Protein AF-A0A662GTK0-F1 (afdb_monomer_lite)

Foldseek 3Di:
DCVVVVVVVLVVCCVVVVHPPPPVPPDDDDPPPDLLVLLLVLLLVLLVLLLQLLVLLVCCVVPNVVSSLVSNLVSLVNQLVLLPCDPPHSVVSNCVQFVPSSVVSNVVSVVSNVCSVVVPDRSVVSNVRSVVSVVVSVVQVCCCVPVVDGPSSCVRHNPDD

Radius of gyration: 17.19 Å; chains: 1; bounding box: 52×34×40 Å

Sequence (161 aa):
SIWPQGVLSLIITGFLFSSPFASPSRVLYGVGVPSREKARFVFAKFLCQLFAASIFALLYIFGFPVIGDAGLLAILMIATFSLIPVSPLAGKILLKKSKIGWLIAFSLAFLLYFLAFTRIVPMLIFVALGFLAALTLISEIVLSTVFKFSLLRTLLFGMSS

Structure (mmCIF, N/CA/C/O backbone):
data_AF-A0A662GTK0-F1
#
_entry.id   AF-A0A662GTK0-F1
#
loop_
_atom_site.group_PDB
_atom_site.id
_atom_site.type_symbol
_atom_site.label_atom_id
_atom_site.label_alt_id
_atom_site.label_comp_id
_atom_site.label_asym_id
_atom_site.label_entity_id
_atom_site.label_seq_id
_atom_site.pdbx_PDB_ins_code
_atom_site.Cartn_x
_atom_site.Cartn_y
_atom_site.Cartn_z
_atom_site.occupancy
_atom_site.B_iso_or_equiv
_atom_site.auth_seq_id
_atom_site.auth_comp_id
_atom_site.auth_asym_id
_atom_site.auth_atom_id
_atom_site.pdbx_PDB_model_num
ATOM 1 N N . SER A 1 1 ? 25.906 13.116 -11.409 1.00 49.28 1 SER A N 1
ATOM 2 C CA . SER A 1 1 ? 24.801 12.379 -10.761 1.00 49.28 1 SER A CA 1
ATOM 3 C C . SER A 1 1 ? 24.024 13.347 -9.878 1.00 49.28 1 SER A C 1
ATOM 5 O O . SER A 1 1 ? 24.568 13.861 -8.916 1.00 49.28 1 SER A O 1
ATOM 7 N N . ILE A 1 2 ? 22.772 13.655 -10.234 1.00 53.19 2 ILE A N 1
ATOM 8 C CA . ILE A 1 2 ? 21.924 14.678 -9.568 1.00 53.19 2 ILE A CA 1
ATOM 9 C C . ILE A 1 2 ? 21.370 14.181 -8.208 1.00 53.19 2 ILE A C 1
ATOM 11 O O . ILE A 1 2 ? 20.879 14.940 -7.379 1.00 53.19 2 ILE A O 1
ATOM 15 N N . TRP A 1 3 ? 21.503 12.880 -7.950 1.00 59.53 3 TRP A N 1
ATOM 16 C CA . TRP A 1 3 ? 20.927 12.159 -6.816 1.00 59.53 3 TRP A CA 1
ATOM 17 C C . TRP A 1 3 ? 21.338 12.670 -5.418 1.00 59.53 3 TRP A C 1
ATOM 19 O O . TRP A 1 3 ? 20.450 12.871 -4.590 1.00 59.53 3 TRP A O 1
ATOM 29 N N . PRO A 1 4 ? 22.627 12.957 -5.128 1.00 74.88 4 PRO A N 1
ATOM 30 C CA . PRO A 1 4 ? 23.036 13.421 -3.799 1.00 74.88 4 PRO A CA 1
ATOM 31 C C . PRO A 1 4 ? 22.460 14.801 -3.473 1.00 74.88 4 PRO A C 1
ATOM 33 O O . PRO A 1 4 ? 22.058 15.062 -2.344 1.00 74.88 4 PRO A O 1
ATOM 36 N N . GLN A 1 5 ? 22.374 15.669 -4.484 1.00 75.69 5 GLN A N 1
ATOM 37 C CA . GLN A 1 5 ? 21.853 17.028 -4.354 1.00 75.69 5 GLN A CA 1
ATOM 38 C C . GLN A 1 5 ? 20.334 17.024 -4.134 1.00 75.69 5 GLN A C 1
ATOM 40 O O . GLN A 1 5 ? 19.833 17.797 -3.320 1.00 75.69 5 GLN A O 1
ATOM 45 N N . GLY A 1 6 ? 19.611 16.105 -4.786 1.00 72.25 6 GLY A N 1
ATOM 46 C CA . GLY A 1 6 ? 18.178 15.897 -4.559 1.00 72.25 6 GLY A CA 1
ATOM 47 C C . GLY A 1 6 ? 17.864 15.383 -3.152 1.00 72.25 6 GLY A C 1
ATOM 48 O O . GLY A 1 6 ? 16.970 15.911 -2.495 1.00 72.25 6 GLY A O 1
ATOM 49 N N . VAL A 1 7 ? 18.636 14.411 -2.651 1.00 76.44 7 VAL A N 1
ATOM 50 C CA . VAL A 1 7 ? 18.490 13.899 -1.274 1.00 76.44 7 VAL A CA 1
ATOM 51 C C . VAL A 1 7 ? 18.783 14.994 -0.250 1.00 76.44 7 VAL A C 1
ATOM 53 O O . VAL A 1 7 ? 18.018 15.169 0.697 1.00 76.44 7 VAL A O 1
ATOM 56 N N . LEU A 1 8 ? 19.845 15.777 -0.461 1.00 78.50 8 LEU A N 1
ATOM 57 C CA . LEU A 1 8 ? 20.199 16.882 0.428 1.00 78.50 8 LEU A CA 1
ATOM 58 C C . LEU A 1 8 ? 19.106 17.960 0.449 1.00 78.50 8 LEU A C 1
ATOM 60 O O . LEU A 1 8 ? 18.689 18.399 1.519 1.00 78.50 8 LEU A O 1
ATOM 64 N N . SER A 1 9 ? 18.589 18.337 -0.724 1.00 75.00 9 SER A N 1
ATOM 65 C CA . SER A 1 9 ? 17.485 19.293 -0.845 1.00 75.00 9 SER A CA 1
ATOM 66 C C . SER A 1 9 ? 16.214 18.782 -0.163 1.00 75.00 9 SER A C 1
ATOM 68 O O . SER A 1 9 ? 15.550 19.556 0.524 1.00 75.00 9 SER A O 1
ATOM 70 N N . LEU A 1 10 ? 15.909 17.484 -0.262 1.00 72.50 10 LEU A N 1
ATOM 71 C CA . LEU A 1 10 ? 14.741 16.862 0.368 1.00 72.50 10 LEU A CA 1
ATOM 72 C C . LEU A 1 10 ? 14.857 16.804 1.897 1.00 72.50 10 LEU A C 1
ATOM 74 O O . LEU A 1 10 ? 13.874 17.049 2.593 1.00 72.50 10 LEU A O 1
ATOM 78 N N . ILE A 1 11 ? 16.052 16.542 2.434 1.00 75.94 11 ILE A N 1
ATOM 79 C CA . ILE A 1 11 ? 16.304 16.575 3.883 1.00 75.94 11 ILE A CA 1
ATOM 80 C C . ILE A 1 11 ? 16.157 18.007 4.407 1.00 75.94 11 ILE A C 1
ATOM 82 O O . ILE A 1 11 ? 15.442 18.239 5.383 1.00 75.94 11 ILE A O 1
ATOM 86 N N . ILE A 1 12 ? 16.792 18.971 3.733 1.00 74.50 12 ILE A N 1
ATOM 87 C CA . ILE A 1 12 ? 16.766 20.383 4.129 1.00 74.50 12 ILE A CA 1
ATOM 88 C C . ILE A 1 12 ? 15.337 20.931 4.060 1.00 74.50 12 ILE A C 1
ATOM 90 O O . ILE A 1 12 ? 14.864 21.522 5.027 1.00 74.50 12 ILE A O 1
ATOM 94 N N . THR A 1 13 ? 14.616 20.699 2.961 1.00 71.25 13 THR A N 1
ATOM 95 C CA . THR A 1 13 ? 13.230 21.177 2.821 1.00 71.25 13 THR A CA 1
ATOM 96 C C . THR A 1 13 ? 12.269 20.436 3.750 1.00 71.25 13 THR A C 1
ATOM 98 O O . THR A 1 13 ? 11.399 21.068 4.348 1.00 71.25 13 THR A O 1
ATOM 101 N N . GLY A 1 14 ? 12.456 19.131 3.966 1.00 66.38 14 GLY A N 1
ATOM 102 C CA . GLY A 1 14 ? 11.648 18.344 4.899 1.00 66.38 14 GLY A CA 1
ATOM 103 C C . GLY A 1 14 ? 11.726 18.842 6.347 1.00 66.38 14 GLY A C 1
ATOM 104 O O . GLY A 1 14 ? 10.698 18.898 7.029 1.00 66.38 14 GLY A O 1
ATOM 105 N N . PHE A 1 15 ? 12.915 19.254 6.802 1.00 69.81 15 PHE A N 1
ATOM 106 C CA . PHE A 1 15 ? 13.100 19.874 8.120 1.00 69.81 15 PHE A CA 1
ATOM 107 C C . PHE A 1 15 ? 12.589 21.319 8.163 1.00 69.81 15 PHE A C 1
ATOM 109 O O . PHE A 1 15 ? 11.877 21.682 9.099 1.00 69.81 15 PHE A O 1
ATOM 116 N N . LEU A 1 16 ? 12.907 22.130 7.149 1.00 68.56 16 LEU A N 1
ATOM 117 C CA . LEU A 1 16 ? 12.583 23.561 7.127 1.00 68.56 16 LEU A CA 1
ATOM 118 C C . LEU A 1 16 ? 11.069 23.828 7.096 1.00 68.56 16 LEU A C 1
ATOM 120 O O . LEU A 1 16 ? 10.593 24.753 7.748 1.00 68.56 16 LEU A O 1
ATOM 124 N N . PHE A 1 17 ? 10.296 22.988 6.401 1.00 60.22 17 PHE A N 1
ATOM 125 C CA . PHE A 1 17 ? 8.834 23.108 6.324 1.00 60.22 17 PHE A CA 1
ATOM 126 C C . PHE A 1 17 ? 8.079 22.326 7.415 1.00 60.22 17 PHE A C 1
ATOM 128 O O . PHE A 1 17 ? 6.858 22.193 7.328 1.00 60.22 17 PHE A O 1
ATOM 135 N N . SER A 1 18 ? 8.767 21.801 8.444 1.00 49.94 18 SER A N 1
ATOM 136 C CA . SER A 1 18 ? 8.154 21.023 9.545 1.00 49.94 18 SER A CA 1
ATOM 137 C C . SER A 1 18 ? 7.203 19.918 9.069 1.00 49.94 18 SER A C 1
ATOM 139 O O . SER A 1 18 ? 6.206 19.591 9.717 1.00 49.94 18 SER A O 1
ATOM 141 N N . SER A 1 19 ? 7.481 19.340 7.905 1.00 57.06 19 SER A N 1
ATOM 142 C CA . SER A 1 19 ? 6.605 18.344 7.317 1.00 57.06 19 SER A CA 1
ATOM 143 C C . SER A 1 19 ? 7.361 17.442 6.338 1.00 57.06 19 SER A C 1
ATOM 145 O O . SER A 1 19 ? 7.176 17.530 5.123 1.00 57.06 19 SER A O 1
ATOM 147 N N . PRO A 1 20 ? 8.111 16.462 6.860 1.00 47.81 20 PRO A N 1
ATOM 148 C CA . PRO A 1 20 ? 8.449 15.272 6.091 1.00 47.81 20 PRO A CA 1
ATOM 149 C C . PRO A 1 20 ? 7.241 14.316 5.968 1.00 47.81 20 PRO A C 1
ATOM 151 O O . PRO A 1 20 ? 7.293 13.344 5.222 1.00 47.81 20 PRO A O 1
ATOM 154 N N . PHE A 1 21 ? 6.142 14.582 6.698 1.00 49.25 21 PHE A N 1
ATOM 155 C CA . PHE A 1 21 ? 5.020 13.654 6.893 1.00 49.25 21 PHE A CA 1
ATOM 156 C C . PHE A 1 21 ? 3.616 14.278 6.821 1.00 49.25 21 PHE A C 1
ATOM 158 O O . PHE A 1 21 ? 2.646 13.584 7.149 1.00 49.25 21 PHE A O 1
ATOM 165 N N . ALA A 1 22 ? 3.432 15.528 6.371 1.00 43.44 22 ALA A N 1
ATOM 166 C CA . ALA A 1 22 ? 2.124 15.929 5.847 1.00 43.44 22 ALA A CA 1
ATOM 167 C C . ALA A 1 22 ? 1.943 15.224 4.509 1.00 43.44 22 ALA A C 1
ATOM 169 O O . ALA A 1 22 ? 2.071 15.793 3.431 1.00 43.44 22 ALA A O 1
ATOM 170 N N . SER A 1 23 ? 1.658 13.926 4.580 1.00 48.25 23 SER A N 1
ATOM 171 C CA . SER A 1 23 ? 1.043 13.282 3.450 1.00 48.25 23 SER A CA 1
ATOM 172 C C . SER A 1 23 ? -0.267 14.041 3.214 1.00 48.25 23 SER A C 1
ATOM 174 O O . SER A 1 23 ? -1.103 14.061 4.126 1.00 48.25 23 SER A O 1
ATOM 176 N N . PRO A 1 24 ? -0.491 14.636 2.026 1.00 46.91 24 PRO A N 1
ATOM 177 C CA . PRO A 1 24 ? -1.769 15.276 1.693 1.00 46.91 24 PRO A CA 1
ATOM 178 C C . PRO A 1 24 ? -2.942 14.287 1.803 1.00 46.91 24 PRO A C 1
ATOM 180 O O . PRO A 1 24 ? -4.105 14.659 1.820 1.00 46.91 24 PRO A O 1
ATOM 183 N N . SER A 1 25 ? -2.627 13.000 1.952 1.00 51.31 25 SER A N 1
ATOM 184 C CA . SER A 1 25 ? -3.551 11.910 2.198 1.00 51.31 25 SER A CA 1
ATOM 185 C C . SER A 1 25 ? -3.931 11.698 3.678 1.00 51.31 25 SER A C 1
ATOM 187 O O . SER A 1 25 ? -4.477 10.643 4.033 1.00 51.31 25 SER A O 1
ATOM 189 N N . ARG A 1 26 ? -3.635 12.644 4.583 1.00 60.03 26 ARG A N 1
ATOM 190 C CA . ARG A 1 26 ? -4.167 12.607 5.954 1.00 60.03 26 ARG A CA 1
ATOM 191 C C . ARG A 1 26 ? -5.682 12.796 5.890 1.00 60.03 26 ARG A C 1
ATOM 193 O O . ARG A 1 26 ? -6.169 13.895 5.667 1.00 60.03 26 ARG A O 1
ATOM 200 N N . VAL A 1 27 ? -6.423 11.717 6.132 1.00 63.31 27 VAL A N 1
ATOM 201 C CA . VAL A 1 27 ? -7.882 11.780 6.237 1.00 63.31 27 VAL A CA 1
ATOM 202 C C . VAL A 1 27 ? -8.227 12.557 7.507 1.00 63.31 27 VAL A C 1
ATOM 204 O O . VAL A 1 27 ? -8.015 12.075 8.624 1.00 63.31 27 VAL A O 1
ATOM 207 N N . LEU A 1 28 ? -8.698 13.789 7.331 1.00 68.31 28 LEU A N 1
ATOM 208 C CA . LEU A 1 28 ? -9.311 14.567 8.397 1.00 68.31 28 LEU A CA 1
ATOM 209 C C . LEU A 1 28 ? -10.725 14.032 8.594 1.00 68.31 28 LEU A C 1
ATOM 211 O O . LEU A 1 28 ? -11.518 13.962 7.662 1.00 68.31 28 LEU A O 1
ATOM 215 N N . TYR A 1 29 ? -11.020 13.607 9.815 1.00 69.00 29 TYR A N 1
ATOM 216 C CA . TYR A 1 29 ? -12.338 13.105 10.166 1.00 69.00 29 TYR A CA 1
ATOM 217 C C . TYR A 1 29 ? -13.132 14.211 10.847 1.00 69.00 29 TYR A C 1
ATOM 219 O O . TYR A 1 29 ? -12.587 14.900 11.710 1.00 69.00 29 TYR A O 1
ATOM 227 N N . GLY A 1 30 ? -14.422 14.311 10.525 1.00 68.94 30 GLY A N 1
ATOM 228 C CA . GLY A 1 30 ? -15.354 15.141 11.283 1.00 68.94 30 GLY A CA 1
ATOM 229 C C . GLY A 1 30 ? -15.384 14.768 12.771 1.00 68.94 30 GLY A C 1
ATOM 230 O O . GLY A 1 30 ? -15.032 13.647 13.176 1.00 68.94 30 GLY A O 1
ATOM 231 N N . VAL A 1 31 ? -15.799 15.724 13.601 1.00 70.62 31 VAL A N 1
ATOM 232 C CA . VAL A 1 31 ? -16.018 15.500 15.035 1.00 70.62 31 VAL A CA 1
ATOM 233 C C . VAL A 1 31 ? -17.097 14.422 15.204 1.00 70.62 31 VAL A C 1
ATOM 235 O O . VAL A 1 31 ? -18.097 14.426 14.497 1.00 70.62 31 VAL A O 1
ATOM 238 N N . GLY A 1 32 ? -16.872 13.454 16.098 1.00 72.56 32 GLY A N 1
ATOM 239 C CA . GLY A 1 32 ? -17.835 12.380 16.383 1.00 72.56 32 GLY A CA 1
ATOM 240 C C . GLY A 1 32 ? -17.744 11.124 15.503 1.00 72.56 32 GLY A C 1
ATOM 241 O O . GLY A 1 32 ? -18.403 10.137 15.818 1.00 72.56 32 GLY A O 1
ATOM 242 N N . VAL A 1 33 ? -16.898 11.085 14.459 1.00 77.50 33 VAL A N 1
ATOM 243 C CA . VAL A 1 33 ? -16.767 9.873 13.619 1.00 77.50 33 VAL A CA 1
ATOM 244 C C . VAL A 1 33 ? -16.276 8.675 14.456 1.00 77.50 33 VAL A C 1
ATOM 246 O O . VAL A 1 33 ? -15.211 8.772 15.091 1.00 77.50 33 VAL A O 1
ATOM 249 N N . PRO A 1 34 ? -16.975 7.520 14.429 1.00 83.56 34 PRO A N 1
ATOM 250 C CA . PRO A 1 34 ? -16.582 6.341 15.186 1.00 83.56 34 PRO A CA 1
ATOM 251 C C . PRO A 1 34 ? -15.187 5.851 14.796 1.00 83.56 34 PRO A C 1
ATOM 253 O O . PRO A 1 34 ? -14.845 5.697 13.625 1.00 83.56 34 PRO A O 1
ATOM 256 N N . SER A 1 35 ? -14.371 5.520 15.794 1.00 80.44 35 SER A N 1
ATOM 257 C CA . SER A 1 35 ? -12.994 5.048 15.581 1.00 80.44 35 SER A CA 1
ATOM 258 C C . SER A 1 35 ? -12.888 3.772 14.726 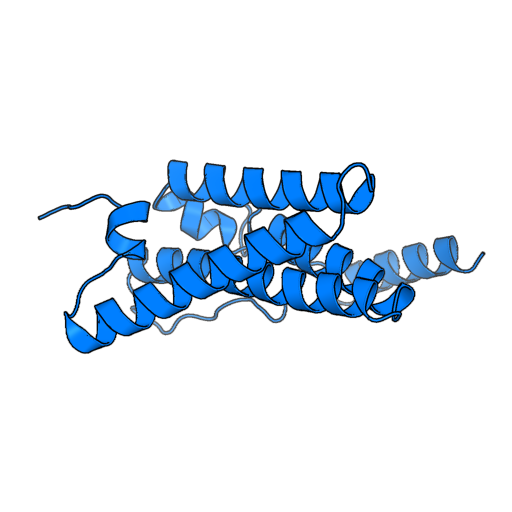1.00 80.44 35 SER A C 1
ATOM 260 O O . SER A 1 35 ? -11.863 3.566 14.079 1.00 80.44 35 SER A O 1
ATOM 262 N N . ARG A 1 36 ? -13.942 2.941 14.680 1.00 80.75 36 ARG A N 1
ATOM 263 C CA . ARG A 1 36 ? -14.039 1.779 13.775 1.00 80.75 36 ARG A CA 1
ATOM 264 C C . ARG A 1 36 ? -14.136 2.195 12.306 1.00 80.75 36 ARG A C 1
ATOM 266 O O . ARG A 1 36 ? -13.481 1.592 11.464 1.00 80.75 36 ARG A O 1
ATOM 273 N N . GLU A 1 37 ? -14.902 3.235 11.993 1.00 82.00 37 GLU A N 1
ATOM 274 C CA . GLU A 1 37 ? -15.022 3.727 10.617 1.00 82.00 37 GLU A CA 1
ATOM 275 C C . GLU A 1 37 ? -13.736 4.392 10.151 1.00 82.00 37 GLU A C 1
ATOM 277 O O . GLU A 1 37 ? -13.287 4.129 9.041 1.00 82.00 37 GLU A O 1
ATOM 282 N N . LYS A 1 38 ? -13.062 5.133 11.041 1.00 84.88 38 LYS A N 1
ATOM 283 C CA . LYS A 1 38 ? -11.724 5.675 10.759 1.00 84.88 38 LYS A CA 1
ATOM 284 C C . LYS A 1 38 ? -10.755 4.574 10.325 1.00 84.88 38 LYS A C 1
ATOM 286 O O . LYS A 1 38 ? -10.084 4.711 9.313 1.00 84.88 38 LYS A O 1
ATOM 291 N N . ALA A 1 39 ? -10.712 3.452 11.044 1.00 85.12 39 ALA A N 1
ATOM 292 C CA . ALA A 1 39 ? -9.859 2.322 10.672 1.00 85.12 39 ALA A CA 1
ATOM 293 C C . ALA A 1 39 ? -10.237 1.712 9.305 1.00 85.12 39 ALA A C 1
ATOM 295 O O . ALA A 1 39 ? -9.346 1.388 8.522 1.00 85.12 39 ALA A O 1
ATOM 296 N N . ARG A 1 40 ? -11.534 1.628 8.975 1.00 85.56 40 ARG A N 1
ATOM 297 C CA . ARG A 1 40 ? -11.990 1.175 7.648 1.00 85.56 40 ARG A CA 1
ATOM 298 C C . ARG A 1 40 ? -11.539 2.116 6.535 1.00 85.56 40 ARG A C 1
ATOM 300 O O . ARG A 1 40 ? -11.028 1.638 5.530 1.00 85.56 40 ARG A O 1
ATOM 307 N N . PHE A 1 41 ? -11.652 3.429 6.733 1.00 87.50 41 PHE A N 1
ATOM 308 C CA . PHE A 1 41 ? -11.160 4.417 5.769 1.00 87.50 41 PHE A CA 1
ATOM 309 C C . PHE A 1 41 ? -9.649 4.325 5.559 1.00 87.50 41 PHE A C 1
ATOM 311 O O . PHE A 1 41 ? -9.185 4.413 4.426 1.00 87.50 41 PHE A O 1
ATOM 318 N N . VAL A 1 42 ? -8.875 4.097 6.625 1.00 88.75 42 VAL A N 1
ATOM 319 C CA . VAL A 1 42 ? -7.425 3.874 6.507 1.00 88.75 42 VAL A CA 1
ATOM 320 C C . VAL A 1 42 ? -7.118 2.652 5.640 1.00 88.75 42 VAL A C 1
ATOM 322 O O . VAL A 1 42 ? -6.241 2.722 4.782 1.00 88.75 42 VAL A O 1
ATOM 325 N N . PHE A 1 43 ? -7.846 1.553 5.828 1.00 89.25 43 PHE A N 1
ATOM 326 C CA . PHE A 1 43 ? -7.643 0.338 5.041 1.00 89.25 43 PHE A CA 1
ATOM 327 C C . PHE A 1 43 ? -8.100 0.498 3.582 1.00 89.25 43 PHE A C 1
ATOM 329 O O . PHE A 1 43 ? -7.386 0.107 2.664 1.00 89.25 43 PHE A O 1
ATOM 336 N N . ALA A 1 44 ? -9.245 1.142 3.346 1.00 89.19 44 ALA A N 1
ATOM 337 C CA . ALA A 1 44 ? -9.722 1.449 1.997 1.00 89.19 44 ALA A CA 1
ATOM 338 C C . ALA A 1 44 ? -8.742 2.361 1.241 1.00 89.19 44 ALA A C 1
ATOM 340 O O . ALA A 1 44 ? -8.439 2.124 0.075 1.00 89.19 44 ALA A O 1
ATOM 341 N N . LYS A 1 45 ? -8.170 3.360 1.924 1.00 90.19 45 LYS A N 1
ATOM 342 C CA . LYS A 1 45 ? -7.111 4.206 1.367 1.00 90.19 45 LYS A CA 1
ATOM 343 C C . LYS A 1 45 ? -5.892 3.382 0.941 1.00 90.19 45 LYS A C 1
ATOM 345 O O . LYS A 1 45 ? -5.353 3.631 -0.133 1.00 90.19 45 LYS A O 1
ATOM 350 N N . PHE A 1 46 ? -5.469 2.415 1.754 1.00 91.94 46 PHE A N 1
ATOM 351 C CA . PHE A 1 46 ? -4.382 1.504 1.390 1.00 91.94 46 PHE A CA 1
ATOM 352 C C . PHE A 1 46 ? -4.707 0.704 0.116 1.00 91.94 46 PHE A C 1
ATOM 354 O O . PHE A 1 46 ? -3.880 0.647 -0.791 1.00 91.94 46 PHE A O 1
ATOM 361 N N . LEU A 1 47 ? -5.930 0.178 -0.014 1.00 92.62 47 LEU A N 1
ATOM 362 C CA . LEU A 1 47 ? -6.372 -0.499 -1.241 1.00 92.62 47 LEU A CA 1
ATOM 363 C C . LEU A 1 47 ? -6.364 0.437 -2.461 1.00 92.62 47 LEU A C 1
ATOM 365 O O . LEU A 1 47 ? -5.917 0.036 -3.533 1.00 92.62 47 LEU A O 1
ATOM 369 N N . CYS A 1 48 ? -6.774 1.701 -2.303 1.00 92.00 48 CYS A N 1
ATOM 370 C CA . CYS A 1 48 ? -6.672 2.693 -3.378 1.00 92.00 48 CYS A CA 1
ATOM 371 C C . CYS A 1 48 ? -5.215 2.947 -3.789 1.00 92.00 48 CYS A C 1
ATOM 373 O O . CYS A 1 48 ? -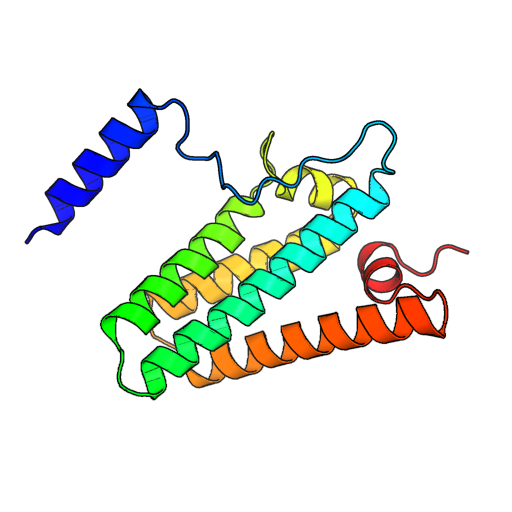4.936 3.127 -4.971 1.00 92.00 48 CYS A O 1
ATOM 375 N N . GLN A 1 49 ? -4.277 2.954 -2.838 1.00 92.88 49 GLN A N 1
ATOM 376 C CA . GLN A 1 49 ? -2.850 3.109 -3.138 1.00 92.88 49 GLN A CA 1
ATOM 377 C C . GLN A 1 49 ? -2.293 1.899 -3.899 1.00 92.88 49 GLN A C 1
ATOM 379 O O . GLN A 1 49 ? -1.494 2.085 -4.813 1.00 92.88 49 GLN A O 1
ATOM 384 N N . LEU A 1 50 ? -2.748 0.680 -3.585 1.00 93.75 50 LEU A N 1
ATOM 385 C CA . LEU A 1 50 ? -2.410 -0.516 -4.365 1.00 93.75 50 LEU A CA 1
ATOM 386 C C . LEU A 1 50 ? -2.986 -0.467 -5.783 1.00 93.75 50 LEU A C 1
ATOM 388 O O . LEU A 1 50 ? -2.306 -0.842 -6.733 1.00 93.75 50 LEU A O 1
ATOM 392 N N . PHE A 1 51 ? -4.209 0.035 -5.951 1.00 94.94 51 PHE A N 1
ATOM 393 C CA . PHE A 1 51 ? -4.768 0.254 -7.283 1.00 94.94 51 PHE A CA 1
ATOM 394 C C . PHE A 1 51 ? -3.994 1.328 -8.065 1.00 94.94 51 PHE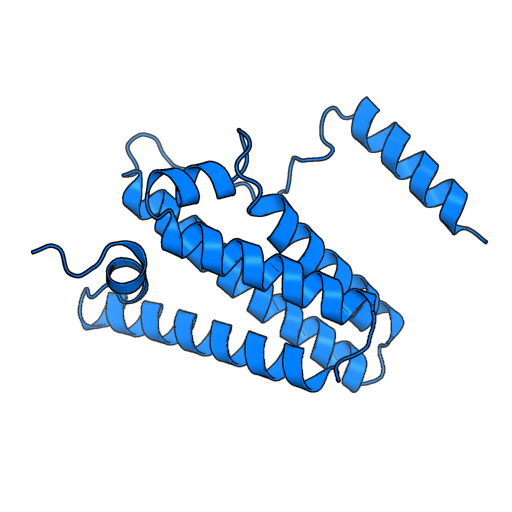 A C 1
ATOM 396 O O . PHE A 1 51 ? -3.678 1.148 -9.233 1.00 94.94 51 PHE A O 1
ATOM 403 N N . ALA A 1 52 ? -3.597 2.428 -7.425 1.00 93.56 52 ALA A N 1
ATOM 404 C CA . ALA A 1 52 ? -2.732 3.413 -8.073 1.00 93.56 52 ALA A CA 1
ATOM 405 C C . ALA A 1 52 ? -1.365 2.814 -8.466 1.00 93.56 52 ALA A C 1
ATOM 407 O O . ALA A 1 52 ? -0.821 3.155 -9.516 1.00 93.56 52 ALA A O 1
ATOM 408 N N . ALA A 1 53 ? -0.830 1.878 -7.674 1.00 94.69 53 ALA A N 1
ATOM 409 C CA . ALA A 1 53 ? 0.392 1.150 -8.007 1.00 94.69 53 ALA A CA 1
ATOM 410 C C . ALA A 1 53 ? 0.259 0.323 -9.298 1.00 94.69 53 ALA A C 1
ATOM 412 O O . ALA A 1 53 ? 1.195 0.319 -10.099 1.00 94.69 53 ALA A O 1
ATOM 413 N N . SER A 1 54 ? -0.892 -0.312 -9.566 1.00 95.19 54 SER A N 1
ATOM 414 C CA . SER A 1 54 ? -1.081 -1.030 -10.837 1.00 95.19 54 SER A CA 1
ATOM 415 C C . SER A 1 54 ? -1.120 -0.096 -12.043 1.00 95.19 54 SER A C 1
ATOM 417 O O . SER A 1 54 ? -0.627 -0.477 -13.101 1.00 95.19 54 SER A O 1
ATOM 419 N N . ILE A 1 55 ? -1.628 1.132 -11.896 1.00 95.50 55 ILE A N 1
ATOM 420 C CA . ILE A 1 55 ? -1.599 2.140 -12.969 1.00 95.50 55 ILE A CA 1
ATOM 421 C C . ILE A 1 55 ? -0.148 2.491 -13.330 1.00 95.50 55 ILE A C 1
ATOM 423 O O . ILE A 1 55 ? 0.208 2.500 -14.507 1.00 95.50 55 ILE A O 1
ATOM 427 N N . PHE A 1 56 ? 0.717 2.718 -12.338 1.00 95.25 56 PHE A N 1
ATOM 428 C CA . PHE A 1 56 ? 2.138 2.985 -12.591 1.00 95.25 56 PHE A CA 1
ATOM 429 C C . PHE A 1 56 ? 2.881 1.773 -13.164 1.00 95.25 56 PHE A C 1
ATOM 431 O O . PHE A 1 56 ? 3.690 1.926 -14.080 1.00 95.25 56 PHE A O 1
ATOM 438 N N . ALA A 1 57 ? 2.561 0.563 -12.702 1.00 94.31 57 ALA A N 1
ATOM 439 C CA . ALA A 1 57 ? 3.104 -0.662 -13.285 1.00 94.31 57 ALA A CA 1
ATOM 440 C C . ALA A 1 57 ? 2.654 -0.858 -14.749 1.00 94.31 57 ALA A C 1
ATOM 442 O O . ALA A 1 57 ? 3.456 -1.268 -15.586 1.00 94.31 57 ALA A O 1
ATOM 443 N N . LEU A 1 58 ? 1.410 -0.506 -15.093 1.00 95.69 58 LEU A N 1
ATOM 444 C CA . LEU A 1 58 ? 0.924 -0.499 -16.478 1.00 95.69 58 LEU A CA 1
ATOM 445 C C . LEU A 1 58 ? 1.661 0.536 -17.331 1.00 95.69 58 LEU A C 1
ATOM 447 O O . LEU A 1 58 ? 2.090 0.209 -18.433 1.00 95.69 58 LEU A O 1
ATOM 451 N N . LEU A 1 59 ? 1.865 1.755 -16.823 1.00 94.69 59 LEU A N 1
ATOM 452 C CA . LEU A 1 59 ? 2.644 2.785 -17.522 1.00 94.69 59 LEU A CA 1
ATOM 453 C C . LEU A 1 59 ? 4.067 2.309 -17.840 1.00 94.69 59 LEU A C 1
ATOM 455 O O . LEU A 1 59 ? 4.564 2.565 -18.937 1.00 94.69 59 LEU A O 1
ATOM 459 N N . TYR A 1 60 ? 4.696 1.573 -16.920 1.00 94.12 60 TYR A N 1
ATOM 460 C CA . TYR A 1 60 ? 5.995 0.950 -17.169 1.00 94.12 60 TYR A CA 1
ATOM 461 C C . TYR A 1 60 ? 5.933 -0.025 -18.356 1.00 94.12 60 TYR A C 1
ATOM 463 O O . TYR A 1 60 ? 6.766 0.051 -19.258 1.00 94.12 60 TYR A O 1
ATOM 471 N N . ILE A 1 61 ? 4.925 -0.906 -18.384 1.00 94.50 61 ILE A N 1
ATOM 472 C CA . ILE A 1 61 ? 4.728 -1.902 -19.453 1.00 94.50 61 ILE A CA 1
ATOM 473 C C . ILE A 1 61 ? 4.425 -1.230 -20.803 1.00 94.50 61 ILE A C 1
ATOM 475 O O . ILE A 1 61 ? 4.916 -1.686 -21.832 1.00 94.50 61 ILE A O 1
ATOM 479 N N . PHE A 1 62 ? 3.678 -0.123 -20.810 1.00 94.38 62 PHE A N 1
ATOM 480 C CA . PHE A 1 62 ? 3.342 0.639 -22.021 1.00 94.38 62 PHE A CA 1
ATOM 481 C C . PHE A 1 62 ? 4.490 1.500 -22.576 1.00 94.38 62 PHE A C 1
ATOM 483 O O . PHE A 1 62 ? 4.283 2.242 -23.534 1.00 94.38 62 PHE A O 1
ATOM 490 N N . GLY A 1 63 ? 5.697 1.408 -22.011 1.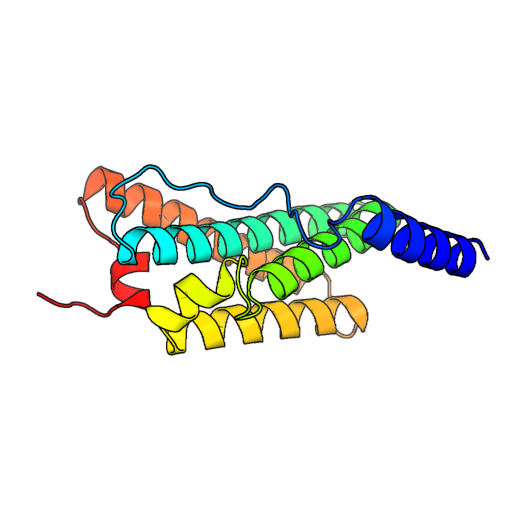00 92.94 63 GLY A N 1
ATOM 491 C CA . GLY A 1 63 ? 6.879 2.090 -22.544 1.00 92.94 63 GLY A CA 1
ATOM 492 C C . GLY A 1 63 ? 7.204 3.429 -21.881 1.00 92.94 63 GLY A C 1
ATOM 493 O O . GLY A 1 63 ? 8.035 4.169 -22.402 1.00 92.94 63 GLY A O 1
ATOM 494 N N . PHE A 1 64 ? 6.626 3.728 -20.710 1.00 94.12 64 PHE A N 1
ATOM 495 C CA . PHE A 1 64 ? 6.996 4.884 -19.882 1.00 94.12 64 PHE A CA 1
ATOM 496 C C . PHE A 1 64 ? 7.799 4.450 -18.638 1.00 94.12 64 PHE A C 1
ATOM 498 O O . PHE A 1 64 ? 7.323 4.611 -17.510 1.00 94.12 64 PHE A O 1
ATOM 505 N N . PRO A 1 65 ? 9.028 3.910 -18.789 1.00 90.38 65 PRO A N 1
ATOM 506 C CA . PRO A 1 65 ? 9.742 3.243 -17.701 1.00 90.38 65 PRO A CA 1
ATOM 507 C C . PRO A 1 65 ? 10.106 4.186 -16.552 1.00 90.38 65 PRO A C 1
ATOM 509 O O . PRO A 1 65 ? 10.019 3.792 -15.397 1.00 90.38 65 PRO A O 1
ATOM 512 N N . VAL A 1 66 ? 10.472 5.440 -16.841 1.00 89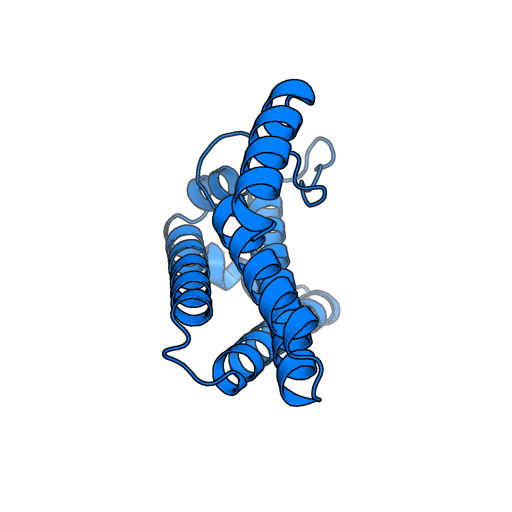.44 66 VAL A N 1
ATOM 513 C CA . VAL A 1 66 ? 10.875 6.410 -15.807 1.00 89.44 66 VAL A CA 1
ATOM 514 C C . VAL A 1 66 ? 9.694 6.785 -14.913 1.00 89.44 66 VAL A C 1
ATOM 516 O O . VAL A 1 66 ? 9.805 6.750 -13.692 1.00 89.44 66 VAL A O 1
ATOM 519 N N . ILE A 1 67 ? 8.551 7.119 -15.519 1.00 90.88 67 ILE A N 1
ATOM 520 C CA . ILE A 1 67 ? 7.344 7.538 -14.794 1.00 90.88 67 ILE A CA 1
ATOM 521 C C . ILE A 1 67 ? 6.717 6.341 -14.078 1.00 90.88 67 ILE A C 1
ATOM 523 O O . ILE A 1 67 ? 6.315 6.464 -12.923 1.00 90.88 67 ILE A O 1
ATOM 527 N N . GLY A 1 68 ? 6.658 5.186 -14.746 1.00 91.06 68 GLY A N 1
ATOM 528 C CA . GLY A 1 68 ? 6.119 3.962 -14.168 1.00 91.06 68 GLY A CA 1
ATOM 529 C C . GLY A 1 68 ? 6.924 3.489 -12.959 1.00 91.06 68 GLY A C 1
ATOM 530 O O . GLY A 1 68 ? 6.347 3.227 -11.910 1.00 91.06 68 GLY A O 1
ATOM 531 N N . ASP A 1 69 ? 8.254 3.455 -13.061 1.00 90.50 69 ASP A N 1
ATOM 532 C CA . ASP A 1 69 ? 9.124 2.996 -11.972 1.00 90.50 69 ASP A CA 1
ATOM 533 C C . ASP A 1 69 ? 9.146 3.983 -10.797 1.00 90.50 69 ASP A C 1
ATOM 535 O O . ASP A 1 69 ? 8.885 3.604 -9.654 1.00 90.50 69 ASP A O 1
ATOM 539 N N . ALA A 1 70 ? 9.370 5.273 -11.073 1.00 91.19 70 ALA A N 1
ATOM 540 C CA . ALA A 1 70 ? 9.393 6.295 -10.029 1.00 91.19 70 ALA A CA 1
ATOM 541 C C . ALA A 1 70 ? 8.028 6.430 -9.338 1.00 91.19 70 ALA A C 1
ATOM 543 O O . ALA A 1 70 ? 7.962 6.546 -8.113 1.00 91.19 70 ALA A O 1
ATOM 544 N N . GLY A 1 71 ? 6.937 6.380 -10.107 1.00 91.81 71 GLY A N 1
ATOM 545 C CA . GLY A 1 71 ? 5.576 6.441 -9.583 1.00 91.81 71 GLY A CA 1
ATOM 546 C C . GLY A 1 71 ? 5.214 5.221 -8.738 1.00 91.81 71 GLY A C 1
ATOM 547 O O . GLY A 1 71 ? 4.658 5.385 -7.651 1.00 91.81 71 GLY A O 1
ATOM 548 N N . LEU A 1 72 ? 5.590 4.014 -9.181 1.00 93.75 72 LEU A N 1
ATOM 549 C CA . LEU A 1 72 ? 5.380 2.769 -8.436 1.00 93.75 72 LEU A CA 1
ATOM 550 C C . LEU A 1 72 ? 6.128 2.782 -7.096 1.00 93.75 72 LEU A C 1
ATOM 552 O O . LEU A 1 72 ? 5.540 2.491 -6.051 1.00 93.75 72 LEU A O 1
ATOM 556 N N . LEU A 1 73 ? 7.406 3.165 -7.104 1.00 93.88 73 LEU A N 1
ATOM 557 C CA . LEU A 1 73 ? 8.194 3.275 -5.877 1.00 93.88 73 LEU A CA 1
ATOM 558 C C . LEU A 1 73 ? 7.622 4.343 -4.943 1.00 93.88 73 LEU A C 1
ATOM 560 O O . LEU A 1 73 ? 7.447 4.079 -3.753 1.00 93.88 73 LEU A O 1
ATOM 564 N N . ALA A 1 74 ? 7.265 5.516 -5.471 1.00 91.69 74 ALA A N 1
ATOM 565 C CA . ALA A 1 74 ? 6.701 6.600 -4.676 1.00 91.69 74 ALA A CA 1
ATOM 566 C C . ALA A 1 74 ? 5.371 6.204 -4.016 1.00 91.69 74 ALA A C 1
ATOM 568 O O . ALA A 1 74 ? 5.192 6.435 -2.818 1.00 91.69 74 ALA A O 1
ATOM 569 N N . ILE A 1 75 ? 4.442 5.579 -4.748 1.00 93.88 75 ILE A N 1
ATOM 570 C CA . ILE A 1 75 ? 3.130 5.225 -4.189 1.00 93.88 75 ILE A CA 1
ATOM 571 C C . ILE A 1 75 ? 3.229 4.113 -3.137 1.00 93.88 75 ILE A C 1
ATOM 573 O O . ILE A 1 75 ? 2.582 4.209 -2.090 1.00 93.88 75 ILE A O 1
ATOM 577 N N . LEU A 1 76 ? 4.085 3.108 -3.355 1.00 93.44 76 LEU A N 1
ATOM 578 C CA . LEU A 1 76 ? 4.331 2.034 -2.386 1.00 93.44 76 LEU A CA 1
ATOM 579 C C . LEU A 1 76 ? 5.068 2.548 -1.143 1.00 93.44 76 LEU A C 1
ATOM 581 O O . LEU A 1 76 ? 4.750 2.149 -0.018 1.00 93.44 76 LEU A O 1
ATOM 585 N N . MET A 1 77 ? 5.992 3.492 -1.324 1.00 91.94 77 MET A N 1
ATOM 586 C CA . MET A 1 77 ? 6.661 4.187 -0.229 1.00 91.94 77 MET A CA 1
ATOM 587 C C . MET A 1 77 ? 5.650 4.974 0.621 1.00 91.94 77 MET A C 1
ATOM 589 O O . MET A 1 77 ? 5.619 4.828 1.844 1.00 91.94 77 MET A O 1
ATOM 593 N N . ILE A 1 78 ? 4.769 5.759 -0.012 1.00 89.25 78 ILE A N 1
ATOM 594 C CA . ILE A 1 78 ? 3.713 6.515 0.683 1.00 89.25 78 ILE A CA 1
ATOM 595 C C . ILE A 1 78 ? 2.750 5.565 1.413 1.00 89.25 78 ILE A C 1
ATOM 597 O O . ILE A 1 78 ? 2.352 5.856 2.545 1.00 89.25 78 ILE A O 1
ATOM 601 N N . ALA A 1 79 ? 2.375 4.438 0.801 1.00 91.06 79 ALA A N 1
ATOM 602 C CA . ALA A 1 79 ? 1.523 3.428 1.432 1.00 91.06 79 ALA A CA 1
ATOM 603 C C . ALA A 1 79 ? 2.175 2.851 2.699 1.00 91.06 79 ALA A C 1
ATOM 605 O O . ALA A 1 79 ? 1.555 2.827 3.765 1.00 91.06 79 ALA A O 1
ATOM 606 N N . THR A 1 80 ? 3.453 2.482 2.604 1.00 90.44 80 THR A N 1
ATOM 607 C CA . THR A 1 80 ? 4.233 1.923 3.716 1.00 90.44 80 THR A CA 1
ATOM 608 C C . THR A 1 80 ? 4.381 2.930 4.857 1.00 90.44 80 THR A C 1
ATOM 610 O O . THR A 1 80 ? 4.025 2.632 6.000 1.00 90.44 80 THR A O 1
ATOM 613 N N . PHE A 1 81 ? 4.822 4.159 4.564 1.00 87.44 81 PHE A N 1
ATOM 614 C CA . PHE A 1 81 ? 4.996 5.192 5.590 1.00 87.44 81 PHE A CA 1
ATOM 615 C C . PHE A 1 81 ? 3.673 5.625 6.229 1.00 87.44 81 PHE A C 1
ATOM 617 O O . PHE A 1 81 ? 3.626 5.877 7.433 1.00 87.44 81 PHE A O 1
ATOM 624 N N . SER A 1 82 ? 2.568 5.646 5.476 1.00 85.75 82 SER A N 1
ATOM 625 C CA . SER A 1 82 ? 1.245 5.962 6.032 1.00 85.75 82 SER A CA 1
ATOM 626 C C . SER A 1 82 ? 0.758 4.916 7.048 1.00 85.75 82 SER A C 1
ATOM 628 O O . SER A 1 82 ? -0.106 5.238 7.874 1.00 85.75 82 SER A O 1
ATOM 630 N N . LEU A 1 83 ? 1.269 3.682 6.985 1.00 88.75 83 LEU A N 1
ATOM 631 C CA . LEU A 1 83 ? 0.893 2.567 7.859 1.00 88.75 83 LEU A CA 1
ATOM 632 C C . LEU A 1 83 ? 1.802 2.412 9.087 1.00 88.75 83 LEU A C 1
ATOM 634 O O . LEU A 1 83 ? 1.488 1.604 9.964 1.00 88.75 83 LEU A O 1
ATOM 638 N N . ILE A 1 84 ? 2.865 3.212 9.220 1.00 87.31 84 ILE A N 1
ATOM 639 C CA . ILE A 1 84 ? 3.696 3.222 10.431 1.00 87.31 84 ILE A CA 1
ATOM 640 C C . ILE A 1 84 ? 2.841 3.617 11.654 1.00 87.31 84 ILE A C 1
ATOM 642 O O . ILE A 1 84 ? 2.074 4.585 11.596 1.00 87.31 84 ILE A O 1
ATOM 646 N N . PRO A 1 85 ? 2.949 2.900 12.790 1.00 84.50 85 PRO A N 1
ATOM 647 C CA . PRO A 1 85 ? 2.068 3.073 13.947 1.00 84.50 85 PRO A CA 1
ATOM 648 C C . PRO A 1 85 ? 2.449 4.264 14.850 1.00 84.50 85 PRO A C 1
ATOM 650 O O . PRO A 1 85 ? 2.346 4.188 16.074 1.00 84.50 85 PRO A O 1
ATOM 653 N N . VAL A 1 86 ? 2.851 5.395 14.268 1.00 79.38 86 VAL A N 1
ATOM 654 C CA . VAL A 1 86 ? 3.257 6.614 14.992 1.00 79.38 86 VAL A CA 1
ATOM 655 C C . VAL A 1 86 ? 2.174 7.689 14.848 1.00 79.38 86 VAL A C 1
ATOM 657 O O . VAL A 1 86 ? 1.535 7.803 13.811 1.00 79.38 86 VAL A O 1
ATOM 660 N N . SER A 1 87 ? 1.901 8.481 15.889 1.00 71.00 87 SER A N 1
ATOM 661 C CA . SER A 1 87 ? 0.991 9.635 15.750 1.00 71.00 87 SER A CA 1
ATOM 662 C C . SER A 1 87 ? 1.700 10.769 15.006 1.00 71.00 87 SER A C 1
ATOM 664 O O . SER A 1 87 ? 2.845 11.034 15.352 1.00 71.00 87 SER A O 1
ATOM 666 N N . PRO A 1 88 ? 1.059 11.474 14.050 1.00 71.06 88 PRO A N 1
ATOM 667 C CA . PRO A 1 88 ? -0.370 11.489 13.696 1.00 71.06 88 PRO A CA 1
ATOM 668 C C . PRO A 1 88 ? -0.777 10.565 12.522 1.00 71.06 88 PRO A C 1
ATOM 670 O O . PRO A 1 88 ? -1.825 10.788 11.912 1.00 71.06 88 PRO A O 1
ATOM 673 N N . LEU A 1 89 ? 0.020 9.549 12.178 1.00 78.62 89 LEU A N 1
ATOM 674 C CA . LEU A 1 89 ? -0.201 8.698 11.004 1.00 78.62 89 LEU A CA 1
ATOM 675 C C . LEU A 1 89 ? -1.408 7.761 11.153 1.00 78.62 89 LEU A C 1
ATOM 677 O O . LEU A 1 89 ? -1.835 7.373 12.247 1.00 78.62 89 LEU A O 1
ATOM 681 N N . ALA A 1 90 ? -1.936 7.368 9.995 1.00 81.31 90 ALA A N 1
ATOM 682 C CA . ALA A 1 90 ? -3.109 6.515 9.861 1.00 81.31 90 ALA A CA 1
ATOM 683 C C . ALA A 1 90 ? -2.890 5.106 10.445 1.00 81.31 90 ALA A C 1
ATOM 685 O O . ALA A 1 90 ? -3.815 4.533 11.030 1.00 81.31 90 ALA A O 1
ATOM 686 N N . GLY A 1 91 ? -1.660 4.586 10.370 1.00 81.62 91 GLY A N 1
ATOM 687 C CA . GLY A 1 91 ? -1.279 3.277 10.906 1.00 81.62 91 GLY A CA 1
ATOM 688 C C . GLY A 1 91 ? -1.651 3.069 12.374 1.00 81.62 91 GLY A C 1
ATOM 689 O O . GLY A 1 91 ? -2.161 2.010 12.737 1.00 81.62 91 GLY A O 1
ATOM 690 N N . LYS A 1 92 ? -1.513 4.098 13.223 1.00 84.19 92 LYS A N 1
ATOM 691 C CA . LYS A 1 92 ? -1.862 3.993 14.652 1.00 84.19 92 LYS A CA 1
ATOM 692 C C . LYS A 1 92 ? -3.363 3.783 14.883 1.00 84.19 92 LYS A C 1
ATOM 694 O O . LYS A 1 92 ? -3.747 3.111 15.839 1.00 84.19 92 LYS A O 1
ATOM 699 N N . ILE A 1 93 ? -4.218 4.359 14.033 1.00 84.88 93 ILE A N 1
ATOM 700 C CA . ILE A 1 93 ? -5.679 4.193 14.121 1.00 84.88 93 ILE A CA 1
ATOM 701 C C . ILE A 1 93 ? -6.053 2.749 13.782 1.00 84.88 93 ILE A C 1
ATOM 703 O O . ILE A 1 93 ? -6.843 2.139 14.504 1.00 84.88 93 ILE A O 1
ATOM 707 N N . LEU A 1 94 ? -5.453 2.207 12.717 1.00 85.88 94 LEU A N 1
ATOM 708 C CA . LEU A 1 94 ? -5.683 0.833 12.283 1.00 85.88 94 LEU A CA 1
ATOM 709 C C . LEU A 1 94 ? -5.179 -0.164 13.335 1.00 85.88 94 LEU A C 1
ATOM 711 O O . LEU A 1 94 ? -5.958 -1.006 13.773 1.00 85.88 94 LEU A O 1
ATOM 715 N N . LEU A 1 95 ? -3.952 0.008 13.844 1.00 87.56 95 LEU A N 1
ATOM 716 C CA . LEU A 1 95 ? -3.368 -0.850 14.884 1.00 87.56 95 LEU A CA 1
ATOM 717 C C . LEU A 1 95 ? -4.224 -0.898 16.160 1.00 87.56 95 LEU A C 1
ATOM 719 O O . LEU A 1 95 ? -4.421 -1.965 16.740 1.00 87.56 95 LEU A O 1
ATOM 723 N N . LYS A 1 96 ? -4.763 0.249 16.599 1.00 87.50 96 LYS A N 1
ATOM 724 C CA . LYS A 1 96 ? -5.623 0.325 17.792 1.00 87.50 96 LYS A CA 1
ATOM 725 C C . LYS A 1 96 ? -6.934 -0.453 17.650 1.00 87.50 96 LYS A C 1
ATOM 727 O O . LYS A 1 96 ? -7.541 -0.771 18.670 1.00 87.50 96 LYS A O 1
ATOM 732 N N . LYS A 1 97 ? -7.413 -0.693 16.425 1.00 87.81 97 LYS A N 1
ATOM 733 C CA . LYS A 1 97 ? -8.707 -1.348 16.177 1.00 87.81 97 LYS A CA 1
ATOM 734 C C . LYS A 1 97 ? -8.596 -2.761 15.636 1.00 87.81 97 LYS A C 1
ATOM 736 O O . LYS A 1 97 ? -9.377 -3.604 16.052 1.00 87.81 97 LYS A O 1
ATOM 741 N N . SER A 1 98 ? -7.643 -3.017 14.752 1.00 85.69 98 SER A N 1
ATOM 742 C CA . SER A 1 98 ? -7.360 -4.340 14.216 1.00 85.69 98 SER A CA 1
ATOM 743 C C . SER A 1 98 ? -5.850 -4.511 14.111 1.00 85.69 98 SER A C 1
ATOM 745 O O . SER A 1 98 ? -5.223 -4.051 13.156 1.00 85.69 98 SER A O 1
ATOM 747 N N . LYS A 1 99 ? -5.252 -5.169 15.113 1.00 86.19 99 LYS A N 1
ATOM 748 C CA . LYS A 1 99 ? -3.815 -5.489 15.104 1.00 86.19 99 LYS A CA 1
ATOM 749 C C . LYS A 1 99 ? -3.459 -6.357 13.897 1.00 86.19 99 LYS A C 1
ATOM 751 O O . LYS A 1 99 ? -2.457 -6.105 13.242 1.00 86.19 99 LYS A O 1
ATOM 756 N N . ILE A 1 100 ? -4.319 -7.331 13.592 1.00 86.31 100 ILE A N 1
ATOM 757 C CA . ILE A 1 100 ? -4.160 -8.261 12.469 1.00 86.31 100 ILE A CA 1
ATOM 758 C C . ILE A 1 100 ? -4.285 -7.514 11.139 1.00 86.31 100 ILE A C 1
ATOM 760 O O . ILE A 1 100 ? -3.395 -7.616 10.302 1.00 86.31 100 ILE A O 1
ATOM 764 N N . GLY A 1 101 ? -5.334 -6.699 10.966 1.00 85.12 101 GLY A N 1
ATOM 765 C CA . GLY A 1 101 ? -5.524 -5.916 9.742 1.00 85.12 101 GLY A CA 1
ATOM 766 C C . GLY A 1 101 ? -4.387 -4.924 9.488 1.00 85.12 101 GLY A C 1
ATOM 767 O O . GLY A 1 101 ? -3.955 -4.759 8.350 1.00 85.12 101 GLY A O 1
ATOM 768 N N . TRP A 1 102 ? -3.855 -4.308 10.549 1.00 91.62 102 TRP A N 1
ATOM 769 C CA . TRP A 1 102 ? -2.659 -3.474 10.452 1.00 91.62 102 TRP A CA 1
ATOM 770 C C . TRP A 1 102 ? -1.424 -4.275 10.040 1.00 91.62 102 TRP A C 1
ATOM 772 O O . TRP A 1 102 ? -0.724 -3.849 9.128 1.00 91.62 102 TRP A O 1
ATOM 782 N N . LEU A 1 103 ? -1.169 -5.419 10.681 1.00 90.31 103 LEU A N 1
ATOM 783 C CA . LEU A 1 103 ? 0.019 -6.228 10.415 1.00 90.31 103 LEU A CA 1
ATOM 784 C C . LEU A 1 103 ? 0.020 -6.729 8.970 1.00 90.31 103 LEU A C 1
ATOM 786 O O . LEU A 1 103 ? 1.017 -6.565 8.278 1.00 90.31 103 LEU A O 1
ATOM 790 N N . ILE A 1 104 ? -1.118 -7.228 8.479 1.00 90.88 104 ILE A N 1
ATOM 791 C CA . ILE A 1 104 ? -1.270 -7.660 7.083 1.00 90.88 104 ILE A CA 1
ATOM 792 C C . ILE A 1 104 ? -1.029 -6.490 6.124 1.00 90.88 104 ILE A C 1
ATOM 794 O O . ILE A 1 104 ? -0.227 -6.619 5.203 1.00 90.88 104 ILE A O 1
ATOM 798 N N . ALA A 1 105 ? -1.686 -5.344 6.338 1.00 91.12 105 ALA A N 1
ATOM 799 C CA . ALA A 1 105 ? -1.536 -4.189 5.454 1.00 91.12 105 ALA A CA 1
ATOM 800 C C . ALA A 1 105 ? -0.094 -3.661 5.442 1.00 91.12 105 ALA A C 1
ATOM 802 O O . ALA A 1 105 ? 0.451 -3.378 4.378 1.00 91.12 105 ALA A O 1
ATOM 803 N N . PHE A 1 106 ? 0.534 -3.550 6.614 1.00 93.00 106 PHE A N 1
ATOM 804 C CA . PHE A 1 106 ? 1.901 -3.057 6.749 1.00 93.00 106 PHE A CA 1
ATOM 805 C C . PHE A 1 106 ? 2.915 -4.022 6.130 1.00 93.00 106 PHE A C 1
ATOM 807 O O . PHE A 1 106 ? 3.741 -3.595 5.326 1.00 93.00 106 PHE A O 1
ATOM 814 N N . SER A 1 107 ? 2.825 -5.317 6.446 1.00 92.94 107 SER A N 1
ATOM 815 C CA . SER A 1 107 ? 3.701 -6.340 5.872 1.00 92.94 107 SER A CA 1
ATOM 816 C C . SER A 1 107 ? 3.550 -6.423 4.357 1.00 92.94 107 SER A C 1
ATOM 818 O O . SER A 1 107 ? 4.558 -6.488 3.660 1.00 92.94 107 SER A O 1
ATOM 820 N N . LEU A 1 108 ? 2.322 -6.360 3.834 1.00 93.75 108 LEU A N 1
ATOM 821 C CA . LEU A 1 108 ? 2.077 -6.370 2.393 1.00 93.75 108 LEU A CA 1
ATOM 822 C C . LEU A 1 108 ? 2.643 -5.116 1.714 1.00 93.75 108 LEU A C 1
ATOM 824 O O . LEU A 1 108 ? 3.323 -5.235 0.700 1.00 93.75 108 LEU A O 1
ATOM 828 N N . ALA A 1 109 ? 2.407 -3.926 2.277 1.00 93.75 109 ALA A N 1
ATOM 829 C CA . ALA A 1 109 ? 2.942 -2.673 1.741 1.00 93.75 109 ALA A CA 1
ATOM 830 C C . ALA A 1 109 ? 4.476 -2.687 1.695 1.00 93.75 109 ALA A C 1
ATOM 832 O O . ALA A 1 109 ? 5.068 -2.399 0.655 1.00 93.75 109 ALA A O 1
ATOM 833 N N . PHE A 1 110 ? 5.106 -3.079 2.806 1.00 93.62 110 PHE A N 1
ATOM 834 C CA . PHE A 1 110 ? 6.558 -3.145 2.926 1.00 93.62 110 PHE A CA 1
ATOM 835 C C . PHE A 1 110 ? 7.161 -4.190 1.983 1.00 93.62 110 PHE A C 1
ATOM 837 O O . PHE A 1 110 ? 8.146 -3.904 1.305 1.00 93.62 110 PHE A O 1
ATOM 844 N N . LEU A 1 111 ? 6.549 -5.376 1.893 1.00 95.00 111 LEU A N 1
ATOM 845 C CA . LEU A 1 111 ? 6.987 -6.428 0.980 1.00 95.00 111 LEU A CA 1
ATOM 846 C C . LEU A 1 111 ? 6.905 -5.955 -0.472 1.00 95.00 111 LEU A C 1
ATOM 848 O O . LEU A 1 111 ? 7.881 -6.076 -1.202 1.00 95.00 111 LEU A O 1
ATOM 852 N N . LEU A 1 112 ? 5.781 -5.368 -0.888 1.00 93.88 112 LEU A N 1
ATOM 853 C CA . LEU A 1 112 ? 5.628 -4.860 -2.252 1.00 93.88 112 LEU A CA 1
ATOM 854 C C . LEU A 1 112 ? 6.614 -3.738 -2.557 1.00 93.88 112 LEU A C 1
ATOM 856 O O . LEU A 1 112 ? 7.214 -3.740 -3.629 1.00 93.88 112 LEU A O 1
ATOM 860 N N . TYR A 1 113 ? 6.833 -2.822 -1.615 1.00 93.56 113 TYR A N 1
ATOM 861 C CA . TYR A 1 113 ? 7.856 -1.792 -1.754 1.00 93.56 113 TYR A CA 1
ATOM 862 C C . TYR A 1 113 ? 9.251 -2.402 -1.949 1.00 93.56 113 TYR A C 1
ATOM 864 O O . TYR A 1 113 ? 9.963 -2.025 -2.877 1.00 93.56 113 TYR A O 1
ATOM 872 N N . PHE A 1 114 ? 9.623 -3.388 -1.129 1.00 93.75 114 PHE A N 1
ATOM 873 C CA . PHE A 1 114 ? 10.914 -4.067 -1.233 1.00 93.75 114 PHE A CA 1
ATOM 874 C C . PHE A 1 114 ? 11.072 -4.830 -2.558 1.00 93.75 114 PHE A C 1
ATOM 876 O O . PHE A 1 114 ? 12.123 -4.758 -3.195 1.00 93.75 114 PHE A O 1
ATOM 883 N N . LEU A 1 115 ? 10.026 -5.525 -3.012 1.00 94.25 115 LEU A N 1
ATOM 884 C CA . LEU A 1 115 ? 10.031 -6.242 -4.291 1.00 94.25 115 LEU A CA 1
ATOM 885 C C . LEU A 1 115 ? 10.124 -5.284 -5.486 1.00 94.25 115 LEU A C 1
ATOM 887 O O . LEU A 1 115 ? 10.841 -5.576 -6.441 1.00 94.25 115 LEU A O 1
ATOM 891 N N . ALA A 1 116 ? 9.445 -4.135 -5.426 1.00 92.19 116 ALA A N 1
ATOM 892 C CA . ALA A 1 116 ? 9.543 -3.101 -6.456 1.00 92.19 116 ALA A CA 1
ATOM 893 C C . ALA A 1 116 ? 10.946 -2.479 -6.479 1.00 92.19 116 ALA A C 1
ATOM 895 O O . ALA A 1 116 ? 11.524 -2.294 -7.546 1.00 92.19 116 ALA A O 1
ATOM 896 N N . PHE A 1 117 ? 11.522 -2.222 -5.300 1.00 91.31 117 PHE A N 1
ATOM 897 C CA . PHE A 1 117 ? 12.859 -1.648 -5.155 1.00 91.31 117 PHE A CA 1
ATOM 898 C C . PHE A 1 117 ? 13.963 -2.579 -5.668 1.00 91.31 117 PHE A C 1
ATOM 900 O O . PHE A 1 117 ? 14.877 -2.144 -6.363 1.00 91.31 117 PHE A O 1
ATOM 907 N N . THR A 1 118 ? 13.874 -3.870 -5.347 1.00 91.19 118 THR A N 1
ATOM 908 C CA . THR A 1 118 ? 14.870 -4.876 -5.751 1.00 91.19 118 THR A CA 1
ATOM 909 C C . THR A 1 118 ? 14.682 -5.384 -7.179 1.00 91.19 118 THR A C 1
ATOM 911 O O . THR A 1 118 ? 15.585 -6.022 -7.713 1.00 91.19 118 THR A O 1
ATOM 914 N N . ARG A 1 119 ? 13.524 -5.122 -7.803 1.00 87.38 119 ARG A N 1
ATOM 915 C CA . ARG A 1 119 ? 13.155 -5.595 -9.150 1.00 87.38 119 ARG A CA 1
ATOM 916 C C . ARG A 1 119 ? 13.282 -7.110 -9.349 1.00 87.38 119 ARG A C 1
ATOM 918 O O . ARG A 1 119 ? 13.459 -7.582 -10.467 1.00 87.38 119 ARG A O 1
ATOM 925 N N . ILE A 1 120 ? 13.149 -7.883 -8.272 1.00 89.62 120 ILE A N 1
ATOM 926 C CA . ILE A 1 120 ? 13.194 -9.355 -8.329 1.00 89.62 120 ILE A CA 1
ATOM 927 C C . ILE A 1 120 ? 11.968 -9.913 -9.068 1.00 89.62 120 ILE A C 1
ATOM 929 O O . ILE A 1 120 ? 12.005 -11.005 -9.627 1.00 89.62 120 ILE A O 1
ATOM 933 N N . VAL A 1 121 ? 10.865 -9.163 -9.064 1.00 91.19 121 VAL A N 1
ATOM 934 C CA . VAL A 1 121 ? 9.541 -9.636 -9.465 1.00 91.19 121 VAL A CA 1
ATOM 935 C C . VAL A 1 121 ? 9.048 -8.872 -10.699 1.00 91.19 121 VAL A C 1
ATOM 937 O O . VAL A 1 121 ? 9.216 -7.652 -10.760 1.00 91.19 121 VAL A O 1
ATOM 940 N N . PRO A 1 122 ? 8.412 -9.545 -11.679 1.00 92.81 122 PRO A N 1
ATOM 941 C CA . PRO A 1 122 ? 7.886 -8.888 -12.871 1.00 92.81 122 PRO A CA 1
ATOM 942 C C . PRO A 1 122 ? 6.772 -7.885 -12.546 1.00 92.81 122 PRO A C 1
ATOM 944 O O . PRO A 1 122 ? 5.928 -8.121 -11.677 1.00 92.81 122 PRO A O 1
ATOM 947 N N . MET A 1 123 ? 6.704 -6.804 -13.334 1.00 91.44 123 MET A N 1
ATOM 948 C CA . MET A 1 123 ? 5.711 -5.726 -13.176 1.00 91.44 123 MET A CA 1
ATOM 949 C C . MET A 1 123 ? 4.255 -6.223 -13.192 1.00 91.44 123 MET A C 1
ATOM 951 O O . MET A 1 123 ? 3.393 -5.657 -12.522 1.00 91.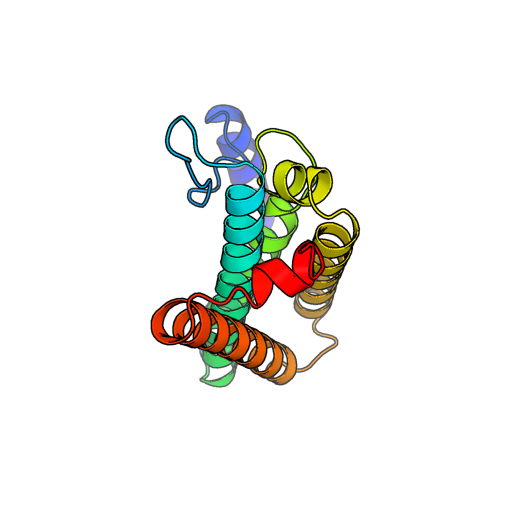44 123 MET A O 1
ATOM 955 N N . LEU A 1 124 ? 3.992 -7.337 -13.884 1.00 93.56 124 LEU A N 1
ATOM 956 C CA . LEU A 1 124 ? 2.691 -8.013 -13.936 1.00 93.56 124 LEU A CA 1
ATOM 957 C C . LEU A 1 124 ? 2.122 -8.367 -12.554 1.00 93.56 124 LEU A C 1
ATOM 959 O O . LEU A 1 124 ? 0.907 -8.328 -12.375 1.00 93.56 124 LEU A O 1
ATOM 963 N N . ILE A 1 125 ? 2.967 -8.673 -11.566 1.00 93.88 125 ILE A N 1
ATOM 964 C CA . ILE A 1 125 ? 2.493 -9.026 -10.219 1.00 93.88 125 ILE A CA 1
ATOM 965 C C . ILE A 1 125 ? 1.912 -7.803 -9.503 1.00 93.88 125 ILE A C 1
ATOM 967 O O . ILE A 1 125 ? 0.863 -7.905 -8.868 1.00 93.88 125 ILE A O 1
ATOM 971 N N . PHE A 1 126 ? 2.523 -6.627 -9.669 1.00 93.94 126 PHE A N 1
ATOM 972 C CA . PHE A 1 126 ? 1.980 -5.375 -9.133 1.00 93.94 126 PHE A CA 1
ATOM 973 C C . PHE A 1 126 ? 0.661 -5.002 -9.811 1.00 93.94 126 PHE A C 1
ATOM 975 O O . PHE A 1 126 ? -0.268 -4.546 -9.144 1.00 93.94 126 PHE A O 1
ATOM 982 N N . VAL A 1 127 ? 0.552 -5.263 -11.118 1.00 94.62 127 VAL A N 1
ATOM 983 C CA . VAL A 1 127 ? -0.697 -5.085 -11.867 1.00 94.62 127 VAL A CA 1
ATOM 984 C C . VAL A 1 127 ? -1.795 -5.991 -11.305 1.00 94.62 127 VAL A C 1
ATOM 986 O O . VAL A 1 127 ? -2.854 -5.493 -10.924 1.00 94.62 127 VAL A O 1
ATOM 989 N N . ALA A 1 128 ? -1.532 -7.294 -11.179 1.00 94.56 128 ALA A N 1
ATOM 990 C CA . ALA A 1 128 ? -2.498 -8.265 -10.666 1.00 94.56 128 ALA A CA 1
ATOM 991 C C . ALA A 1 128 ? -2.976 -7.920 -9.245 1.00 94.56 128 ALA A C 1
ATOM 993 O O . ALA A 1 128 ? -4.179 -7.911 -8.979 1.00 94.56 128 ALA A O 1
ATOM 994 N N . LEU A 1 129 ? -2.055 -7.572 -8.342 1.00 93.38 129 LEU A N 1
ATOM 995 C CA . LEU A 1 129 ? -2.395 -7.203 -6.965 1.00 93.38 129 LEU A CA 1
ATOM 996 C C . LEU A 1 129 ? -3.187 -5.893 -6.879 1.00 93.38 129 LEU A C 1
ATOM 998 O O . LEU A 1 129 ? -4.129 -5.807 -6.090 1.00 93.38 129 LEU A O 1
ATOM 1002 N N . GLY A 1 130 ? -2.859 -4.890 -7.697 1.00 92.50 130 GLY A N 1
ATOM 1003 C CA . GLY A 1 130 ? -3.640 -3.653 -7.747 1.00 92.50 130 GLY A CA 1
ATOM 1004 C C . GLY A 1 130 ? -5.041 -3.856 -8.333 1.00 92.50 130 GLY A C 1
ATOM 1005 O O . GLY A 1 130 ? -5.999 -3.266 -7.834 1.00 92.50 130 GLY A O 1
ATOM 1006 N N . PHE A 1 131 ? -5.204 -4.748 -9.317 1.00 93.12 131 PHE A N 1
ATOM 1007 C CA . PHE A 1 131 ? -6.531 -5.145 -9.807 1.00 93.12 131 PHE A CA 1
ATOM 1008 C C . PHE A 1 131 ? -7.341 -5.901 -8.752 1.00 93.12 131 PHE A C 1
ATOM 1010 O O . PHE A 1 131 ? -8.524 -5.612 -8.579 1.00 93.12 131 PHE A O 1
ATOM 1017 N N . LEU A 1 132 ? -6.720 -6.814 -7.999 1.00 93.81 132 LEU A N 1
ATOM 1018 C CA . LEU A 1 132 ? -7.378 -7.469 -6.864 1.00 93.81 132 LEU A CA 1
ATOM 1019 C C . LEU A 1 132 ? -7.826 -6.441 -5.817 1.00 93.81 132 LEU A C 1
ATOM 1021 O O . LEU A 1 132 ? -8.962 -6.498 -5.348 1.00 93.81 132 LEU A O 1
ATOM 1025 N N . ALA A 1 133 ? -6.985 -5.451 -5.508 1.00 92.12 133 ALA A N 1
ATOM 1026 C CA . ALA A 1 133 ? -7.360 -4.359 -4.615 1.00 92.12 133 ALA A CA 1
ATOM 1027 C C . ALA A 1 133 ? -8.568 -3.567 -5.155 1.00 92.12 133 ALA A C 1
ATOM 1029 O O . ALA A 1 133 ? -9.510 -3.299 -4.406 1.00 92.12 133 ALA A O 1
ATOM 1030 N N . ALA A 1 134 ? -8.610 -3.270 -6.456 1.00 91.19 134 ALA A N 1
ATOM 1031 C CA . ALA A 1 134 ? -9.756 -2.613 -7.086 1.00 91.19 134 ALA A CA 1
ATOM 1032 C C . ALA A 1 134 ? -11.041 -3.444 -6.993 1.00 91.19 134 ALA A C 1
ATOM 1034 O O . ALA A 1 134 ? -12.084 -2.916 -6.611 1.00 91.19 134 ALA A O 1
ATOM 1035 N N . LEU A 1 135 ? -10.968 -4.749 -7.271 1.00 92.19 135 LEU A N 1
ATOM 1036 C CA . LEU A 1 135 ? -12.110 -5.657 -7.144 1.00 92.19 135 LEU A CA 1
ATOM 1037 C C . LEU A 1 135 ? -12.648 -5.680 -5.710 1.00 92.19 135 LEU A C 1
ATOM 1039 O O . LEU A 1 135 ? -13.860 -5.596 -5.511 1.00 92.19 135 LEU A O 1
ATOM 1043 N N . THR A 1 136 ? -11.765 -5.711 -4.704 1.00 90.81 136 THR A N 1
ATOM 1044 C CA . THR A 1 136 ? -12.202 -5.647 -3.300 1.00 90.81 136 THR A CA 1
ATOM 1045 C C . THR A 1 136 ? -12.902 -4.326 -2.975 1.00 90.81 136 THR A C 1
ATOM 1047 O O . THR A 1 136 ? -13.943 -4.342 -2.319 1.00 90.81 136 THR A O 1
ATOM 1050 N N . LEU A 1 137 ? -12.415 -3.192 -3.492 1.00 90.06 137 LEU A N 1
ATOM 1051 C CA . LEU A 1 137 ? -13.066 -1.890 -3.312 1.00 90.06 137 LEU A CA 1
ATOM 1052 C C . LEU A 1 137 ? -14.430 -1.814 -4.003 1.00 90.06 137 LEU A C 1
ATOM 1054 O O . LEU A 1 137 ? -15.395 -1.362 -3.390 1.00 90.06 137 LEU A O 1
ATOM 1058 N N . ILE A 1 138 ? -14.534 -2.286 -5.246 1.00 89.88 138 ILE A N 1
ATOM 1059 C CA . ILE A 1 138 ? -15.801 -2.311 -5.987 1.00 89.88 138 ILE A CA 1
ATOM 1060 C C . ILE A 1 138 ? -16.811 -3.195 -5.253 1.00 89.88 138 ILE A C 1
ATOM 1062 O O . ILE A 1 138 ? -17.949 -2.778 -5.044 1.00 89.88 138 ILE A O 1
ATOM 1066 N N . SER A 1 139 ? -16.388 -4.376 -4.793 1.00 87.31 139 SER A N 1
ATOM 1067 C CA . SER A 1 139 ? -17.258 -5.275 -4.031 1.00 87.31 139 SER A CA 1
ATOM 1068 C C . SER A 1 139 ? -17.759 -4.634 -2.733 1.00 87.31 139 SER A C 1
ATOM 1070 O O . SER A 1 139 ? -18.943 -4.741 -2.425 1.00 87.31 139 SER A O 1
ATOM 1072 N N . GLU A 1 140 ? -16.906 -3.895 -2.015 1.00 87.44 140 GLU A N 1
ATOM 1073 C CA . GLU A 1 140 ? -17.289 -3.154 -0.809 1.00 87.44 140 GLU A CA 1
ATOM 1074 C C . GLU A 1 140 ? -18.321 -2.059 -1.127 1.00 87.44 140 GLU A C 1
ATOM 1076 O O . GLU A 1 140 ? -19.291 -1.897 -0.386 1.00 87.44 140 GLU A O 1
ATOM 1081 N N . ILE A 1 141 ? -18.165 -1.329 -2.236 1.00 86.62 141 ILE A N 1
ATOM 1082 C CA . ILE A 1 141 ? -19.117 -0.285 -2.655 1.00 86.62 141 ILE A CA 1
ATOM 1083 C C . ILE A 1 141 ? -20.474 -0.901 -3.015 1.00 86.62 141 ILE A C 1
ATOM 1085 O O . ILE A 1 141 ? -21.513 -0.422 -2.557 1.00 86.62 141 ILE A O 1
ATOM 1089 N N . VAL A 1 142 ? -20.476 -1.988 -3.789 1.00 86.38 142 VAL A N 1
ATOM 1090 C CA . VAL A 1 142 ? -21.704 -2.687 -4.189 1.00 86.38 142 VAL A CA 1
ATOM 1091 C C . VAL A 1 142 ? -22.415 -3.273 -2.968 1.00 86.38 142 VAL A C 1
ATOM 1093 O O . VAL A 1 142 ? -23.606 -3.031 -2.780 1.00 86.38 142 VAL A O 1
ATOM 1096 N N . LEU A 1 143 ? -21.700 -3.982 -2.090 1.00 85.06 143 LEU A N 1
ATOM 1097 C CA . LEU A 1 143 ? -22.285 -4.599 -0.892 1.00 85.06 143 LEU A CA 1
ATOM 1098 C C . LEU A 1 143 ? -22.816 -3.565 0.105 1.00 85.06 143 LEU A C 1
ATOM 1100 O O . LEU A 1 143 ? -23.895 -3.752 0.674 1.00 85.06 143 LEU A O 1
ATOM 1104 N N . SER A 1 144 ? -22.095 -2.459 0.290 1.00 82.00 144 SER A N 1
ATOM 1105 C CA . SER A 1 144 ? -22.526 -1.400 1.206 1.00 82.00 144 SER A CA 1
ATOM 1106 C C . SER A 1 144 ? -23.741 -0.637 0.680 1.00 82.00 144 SER A C 1
ATOM 1108 O O . SER A 1 144 ? -24.620 -0.294 1.470 1.00 82.00 144 SER A O 1
ATOM 1110 N N . THR A 1 145 ? -23.832 -0.432 -0.637 1.00 79.88 145 THR A N 1
ATOM 1111 C CA . THR A 1 145 ? -24.953 0.278 -1.272 1.00 79.88 145 THR A CA 1
ATOM 1112 C C . THR A 1 145 ? -26.201 -0.597 -1.376 1.00 79.88 145 THR A C 1
ATOM 1114 O O . THR A 1 145 ? -27.292 -0.149 -1.033 1.00 79.88 145 THR A O 1
ATOM 1117 N N . VAL A 1 146 ? -26.054 -1.849 -1.821 1.00 81.56 146 VAL A N 1
ATOM 1118 C CA . VAL A 1 146 ? -27.186 -2.745 -2.117 1.00 81.56 146 VAL A CA 1
ATOM 1119 C C . VAL A 1 146 ? -27.680 -3.467 -0.865 1.00 81.56 146 VAL A C 1
ATOM 1121 O O . VAL A 1 146 ? -28.881 -3.537 -0.623 1.00 81.56 146 VAL A O 1
ATOM 1124 N N . PHE A 1 147 ? -26.765 -3.978 -0.039 1.00 72.69 147 PHE A N 1
ATOM 1125 C CA . PHE A 1 147 ? -27.102 -4.869 1.078 1.00 72.69 147 PHE A CA 1
ATOM 1126 C C . PHE A 1 147 ? -26.910 -4.225 2.457 1.00 72.69 147 PHE A C 1
ATOM 1128 O O . PHE A 1 147 ? -27.088 -4.896 3.472 1.00 72.69 147 PHE A O 1
ATOM 1135 N N . LYS A 1 148 ? -26.509 -2.941 2.522 1.00 76.69 148 LYS A N 1
ATOM 1136 C CA . LYS A 1 148 ? -26.046 -2.267 3.757 1.00 76.69 148 LYS A CA 1
ATOM 1137 C C . LYS A 1 148 ? -24.952 -3.065 4.488 1.00 76.69 148 LYS A C 1
ATOM 1139 O O . LYS A 1 148 ? -24.754 -2.903 5.695 1.00 76.69 148 LYS A O 1
ATOM 1144 N N . PHE A 1 149 ? -24.234 -3.925 3.759 1.00 73.56 149 PHE A N 1
ATOM 1145 C CA . PHE A 1 149 ? -23.287 -4.878 4.317 1.00 73.56 149 PHE A CA 1
ATOM 1146 C C . PHE A 1 149 ? -21.832 -4.454 4.105 1.00 73.56 149 PHE A C 1
ATOM 1148 O O . PHE A 1 149 ? -21.408 -4.031 3.036 1.00 73.56 149 PHE A O 1
ATOM 1155 N N . SER A 1 150 ? -21.097 -4.611 5.201 1.00 75.25 150 SER A N 1
ATOM 1156 C CA . SER A 1 150 ? -19.676 -4.423 5.454 1.00 75.25 150 SER A CA 1
ATOM 1157 C C . SER A 1 150 ? -18.645 -5.487 5.083 1.00 75.25 150 SER A C 1
ATOM 1159 O O . SER A 1 150 ? -18.223 -6.146 6.033 1.00 75.25 150 SER A O 1
ATOM 1161 N N . LEU A 1 151 ? -18.112 -5.633 3.866 1.00 75.62 151 LEU A N 1
ATOM 1162 C CA . LEU A 1 151 ? -17.024 -6.604 3.631 1.00 75.62 151 LEU A CA 1
ATOM 1163 C C . LEU A 1 151 ? -15.754 -6.227 4.419 1.00 75.62 151 LEU A C 1
ATOM 1165 O O . LEU A 1 151 ? -15.271 -7.024 5.227 1.00 75.62 151 LEU A O 1
ATOM 1169 N N . LEU A 1 152 ? -15.274 -4.980 4.322 1.00 78.38 152 LEU A N 1
ATOM 1170 C CA . LEU A 1 152 ? -14.094 -4.543 5.097 1.00 78.38 152 LEU A CA 1
ATOM 1171 C C . LEU A 1 152 ? -14.359 -4.515 6.604 1.00 78.38 152 LEU A C 1
ATOM 1173 O O . LEU A 1 152 ? -13.451 -4.734 7.404 1.00 78.38 152 LEU A O 1
ATOM 1177 N N . ARG A 1 153 ? -15.603 -4.232 7.008 1.00 78.12 153 ARG A N 1
ATOM 1178 C CA . ARG A 1 153 ? -15.998 -4.257 8.426 1.00 78.12 153 ARG A CA 1
ATOM 1179 C C . ARG A 1 153 ? -15.859 -5.672 8.988 1.00 78.12 153 ARG A C 1
ATOM 1181 O O . ARG A 1 153 ? -15.301 -5.834 10.068 1.00 78.12 153 ARG A O 1
ATOM 1188 N N . THR A 1 154 ? -16.321 -6.657 8.228 1.00 78.06 154 THR A N 1
ATOM 1189 C CA . THR A 1 154 ? -16.277 -8.071 8.598 1.00 78.06 154 THR A CA 1
ATOM 1190 C C . THR A 1 154 ? -14.845 -8.599 8.609 1.00 78.06 154 THR A C 1
ATOM 1192 O O . THR A 1 154 ? -14.451 -9.242 9.576 1.00 78.06 154 THR A O 1
ATOM 1195 N N . LEU A 1 155 ? -14.026 -8.255 7.608 1.00 78.31 155 LEU A N 1
ATOM 1196 C CA . LEU A 1 155 ? -12.613 -8.657 7.568 1.00 78.31 155 LEU A CA 1
ATOM 1197 C C . LEU A 1 155 ? -11.782 -8.051 8.707 1.00 78.31 155 LEU A C 1
ATOM 1199 O O . LEU A 1 155 ? -10.929 -8.725 9.277 1.00 78.31 155 LEU A O 1
ATOM 1203 N N . LEU A 1 156 ? -12.003 -6.776 9.041 1.00 77.38 156 LEU A N 1
ATOM 1204 C CA . LEU A 1 156 ? -11.175 -6.083 10.031 1.00 77.38 156 LEU A CA 1
ATOM 1205 C C . LEU A 1 156 ? -11.584 -6.363 11.477 1.00 77.38 156 LEU A C 1
ATOM 1207 O O . LEU A 1 156 ? -10.718 -6.306 12.356 1.00 77.38 156 LEU A O 1
ATOM 1211 N N . PHE A 1 157 ? -12.871 -6.608 11.734 1.00 78.50 157 PHE A N 1
ATOM 1212 C CA . PHE A 1 157 ? -13.420 -6.688 13.093 1.00 78.50 157 PHE A CA 1
ATOM 1213 C C . PHE A 1 157 ? -14.139 -8.006 13.408 1.00 78.50 157 PHE A C 1
ATOM 1215 O O . PHE A 1 157 ? -14.567 -8.180 14.546 1.00 78.50 157 PHE A O 1
ATOM 1222 N N . GLY A 1 158 ? -14.254 -8.924 12.443 1.00 64.19 158 GLY A N 1
ATOM 1223 C CA . GLY A 1 158 ? -15.096 -10.115 12.557 1.00 64.19 158 GLY A CA 1
ATOM 1224 C C . GLY A 1 158 ? -16.591 -9.782 12.478 1.00 64.19 158 GLY A C 1
ATOM 1225 O O . GLY A 1 158 ? -16.999 -8.623 12.597 1.00 64.19 158 GLY A O 1
ATOM 1226 N N . MET A 1 159 ? -17.432 -10.802 12.275 1.00 52.91 159 MET A N 1
ATOM 1227 C CA . MET A 1 159 ? -18.881 -10.675 12.469 1.00 52.91 159 MET A CA 1
ATOM 1228 C C . MET A 1 159 ? -19.163 -10.552 13.972 1.00 52.91 159 MET A C 1
ATOM 1230 O O . MET A 1 159 ? -19.441 -11.549 14.628 1.00 52.91 159 MET A O 1
ATOM 1234 N N . SER A 1 160 ? -19.055 -9.354 14.552 1.00 42.78 160 SER A N 1
ATOM 1235 C CA . SER A 1 160 ? -19.682 -9.119 15.856 1.00 42.78 160 SER A CA 1
ATOM 1236 C C . SER A 1 160 ? -21.135 -8.727 15.605 1.00 42.78 160 SER A C 1
ATOM 1238 O O . SER A 1 160 ? -21.382 -7.620 15.114 1.00 42.78 160 SER A O 1
ATOM 1240 N N . SER A 1 161 ? -22.039 -9.665 15.898 1.00 38.41 161 SER A N 1
ATOM 1241 C CA . SER A 1 161 ? -23.472 -9.439 16.127 1.00 38.41 161 SER A CA 1
ATOM 1242 C C . SER A 1 161 ? -23.725 -8.197 16.973 1.00 38.41 161 SER A C 1
ATOM 1244 O O . SER A 1 161 ? -22.988 -8.048 17.978 1.00 38.41 161 SER A O 1
#

Secondary structure (DSSP, 8-state):
--HHHHHHHHHHHHHHTT-S---TT--PPPTT--HHHHHHHHHHHHHHHHHHHHHHHHHHHTT-HHHHHHHHHHHHHHHHHHTSS-TTSHHHHHHHH-HHHHHHHHHHHHHHHHHHHHT-S-HHHHHHHHHHHHHHHHHHHHHHHHH---HHHHHHH----

pLDDT: mean 82.55, std 13.32, range [38.41, 95.69]